Protein AF-A0A2S2NXQ8-F1 (afdb_monomer_lite)

pLDDT: mean 86.63, std 14.98, range [41.12, 97.69]

Structure (mmCIF, N/CA/C/O backbone):
data_AF-A0A2S2NXQ8-F1
#
_entry.id   AF-A0A2S2NXQ8-F1
#
loop_
_atom_site.group_PDB
_atom_site.id
_atom_site.type_symbol
_atom_site.label_atom_id
_atom_site.label_alt_id
_atom_site.label_comp_id
_atom_site.label_asym_id
_atom_site.label_entity_id
_atom_site.label_seq_id
_atom_site.pdbx_PDB_ins_code
_atom_site.Cartn_x
_atom_site.Cartn_y
_atom_site.Cartn_z
_atom_site.occupancy
_atom_site.B_iso_or_equiv
_atom_site.auth_seq_id
_atom_site.auth_comp_id
_atom_site.auth_asym_id
_atom_site.auth_atom_id
_atom_site.pdbx_PDB_model_num
ATOM 1 N N . MET A 1 1 ? 48.053 1.926 -22.897 1.00 51.94 1 MET A N 1
ATOM 2 C CA . MET A 1 1 ? 47.334 0.966 -23.767 1.00 51.94 1 MET A CA 1
ATOM 3 C C . MET A 1 1 ? 46.423 0.000 -23.000 1.00 51.94 1 MET A C 1
ATOM 5 O O . MET A 1 1 ? 45.319 -0.223 -23.465 1.00 51.94 1 MET A O 1
ATOM 9 N N . LEU A 1 2 ? 46.790 -0.501 -21.806 1.00 49.50 2 LEU A N 1
ATOM 10 C CA . LEU A 1 2 ? 45.908 -1.389 -21.014 1.00 49.50 2 LEU A CA 1
ATOM 11 C C . LEU A 1 2 ? 44.620 -0.734 -20.469 1.00 49.50 2 LEU A C 1
ATOM 13 O O . LEU A 1 2 ? 43.611 -1.413 -20.323 1.00 49.50 2 LEU A O 1
ATOM 17 N N . ARG A 1 3 ? 44.626 0.578 -20.197 1.00 52.25 3 ARG A N 1
ATOM 18 C CA . ARG A 1 3 ? 43.467 1.283 -19.612 1.00 52.25 3 ARG A CA 1
ATOM 19 C C . ARG A 1 3 ? 42.282 1.428 -20.581 1.00 52.25 3 ARG A C 1
ATOM 21 O O . ARG A 1 3 ? 41.142 1.437 -20.147 1.00 52.25 3 ARG A O 1
ATOM 28 N N . VAL A 1 4 ? 42.557 1.489 -21.887 1.00 52.31 4 VAL A N 1
ATOM 29 C CA . VAL A 1 4 ? 41.537 1.627 -22.947 1.00 52.31 4 VAL A CA 1
ATOM 30 C C . VAL A 1 4 ? 40.866 0.282 -23.248 1.00 52.31 4 VAL A C 1
ATOM 32 O O . VAL A 1 4 ? 39.665 0.226 -23.474 1.00 52.31 4 VAL A O 1
ATOM 35 N N . ILE A 1 5 ? 41.615 -0.823 -23.164 1.00 48.91 5 ILE A N 1
ATOM 36 C CA . ILE A 1 5 ? 41.066 -2.177 -23.336 1.00 48.91 5 ILE A CA 1
ATOM 37 C C . ILE A 1 5 ? 40.207 -2.571 -22.123 1.00 48.91 5 ILE A C 1
ATOM 39 O O . ILE A 1 5 ? 39.174 -3.204 -22.301 1.00 48.91 5 ILE A O 1
ATOM 43 N N . GLN A 1 6 ? 40.571 -2.132 -20.909 1.00 48.84 6 GLN A N 1
ATOM 44 C CA . GLN A 1 6 ? 39.758 -2.352 -19.703 1.00 48.84 6 GLN A CA 1
ATOM 45 C C . GLN A 1 6 ? 38.425 -1.587 -19.727 1.00 48.84 6 GLN A C 1
ATOM 47 O O . GLN A 1 6 ? 37.410 -2.138 -19.301 1.00 48.84 6 GLN A O 1
ATOM 52 N N . LEU A 1 7 ? 38.409 -0.362 -20.263 1.00 46.62 7 LEU A N 1
ATOM 53 C CA . LEU A 1 7 ? 37.176 0.414 -20.445 1.00 46.62 7 LEU A CA 1
ATOM 54 C C . LEU A 1 7 ? 36.261 -0.221 -21.507 1.00 46.62 7 LEU A C 1
ATOM 56 O O . LEU A 1 7 ? 35.097 -0.485 -21.215 1.00 46.62 7 LEU A O 1
ATOM 60 N N . ASN A 1 8 ? 36.811 -0.624 -22.658 1.00 47.56 8 ASN A N 1
ATOM 61 C CA . ASN A 1 8 ? 36.045 -1.304 -23.713 1.00 47.56 8 ASN A CA 1
ATOM 62 C C . ASN A 1 8 ? 35.459 -2.659 -23.275 1.00 47.56 8 ASN A C 1
ATOM 64 O O . ASN A 1 8 ? 34.411 -3.072 -23.761 1.00 47.56 8 ASN A O 1
ATOM 68 N N . THR A 1 9 ? 36.094 -3.376 -22.341 1.00 45.88 9 THR A N 1
ATOM 69 C CA . THR A 1 9 ? 35.540 -4.648 -21.841 1.00 45.88 9 THR A CA 1
ATOM 70 C C . THR A 1 9 ? 34.393 -4.491 -20.843 1.00 45.88 9 THR A C 1
ATOM 72 O O . THR A 1 9 ? 33.656 -5.458 -20.640 1.00 45.88 9 THR A O 1
ATOM 75 N N . LEU A 1 10 ? 34.245 -3.311 -20.227 1.00 46.56 10 LEU A N 1
ATOM 76 C CA . LEU A 1 10 ? 33.161 -3.002 -19.289 1.00 46.56 10 LEU A CA 1
ATOM 77 C C . LEU A 1 10 ? 31.962 -2.341 -19.982 1.00 46.56 10 LEU A C 1
ATOM 79 O O . LEU A 1 10 ? 30.830 -2.625 -19.596 1.00 46.56 10 LEU A O 1
ATOM 83 N N . GLU A 1 11 ? 32.187 -1.525 -21.015 1.00 48.72 11 GLU A N 1
ATOM 84 C CA . GLU A 1 11 ? 31.103 -0.850 -21.747 1.00 48.72 11 GLU A CA 1
ATOM 85 C C . GLU A 1 11 ? 30.318 -1.795 -22.676 1.00 48.72 11 GLU A C 1
ATOM 87 O O . GLU A 1 11 ? 29.105 -1.659 -22.802 1.00 48.72 11 GLU A O 1
ATOM 92 N N . ASP A 1 12 ? 30.956 -2.820 -23.250 1.00 46.88 12 ASP A N 1
ATOM 93 C CA . ASP A 1 12 ? 30.384 -3.565 -24.387 1.00 46.88 12 ASP A CA 1
ATOM 94 C C . ASP A 1 12 ? 29.709 -4.912 -24.025 1.00 46.88 12 ASP A C 1
ATOM 96 O O . ASP A 1 12 ? 29.439 -5.759 -24.879 1.00 46.88 12 ASP A O 1
ATOM 100 N N . ARG A 1 13 ? 29.476 -5.204 -22.732 1.00 51.88 13 ARG A N 1
ATOM 101 C CA . ARG A 1 13 ? 28.994 -6.544 -22.308 1.00 51.88 13 ARG A CA 1
ATOM 102 C C . ARG A 1 13 ? 27.700 -6.609 -21.510 1.00 51.88 13 ARG A C 1
ATOM 104 O O . ARG A 1 13 ? 27.170 -7.713 -21.396 1.00 51.88 13 ARG A O 1
ATOM 111 N N . CYS A 1 14 ? 27.161 -5.508 -20.992 1.00 52.19 14 CYS A N 1
ATOM 112 C CA . CYS A 1 14 ? 26.011 -5.608 -20.085 1.00 52.19 14 CYS A CA 1
ATOM 113 C C . CYS A 1 14 ? 24.644 -5.665 -20.780 1.00 52.19 14 CYS A C 1
ATOM 115 O O . CYS A 1 14 ? 23.700 -6.162 -20.173 1.00 52.19 14 CYS A O 1
ATOM 117 N N . ILE A 1 15 ? 24.509 -5.228 -22.037 1.00 54.56 15 ILE A N 1
ATOM 118 C CA . ILE A 1 15 ? 23.239 -5.314 -22.777 1.00 54.56 15 ILE A CA 1
ATOM 119 C C . ILE A 1 15 ? 23.550 -5.647 -24.235 1.00 54.56 15 ILE A C 1
ATOM 121 O O . ILE A 1 15 ? 23.659 -4.771 -25.081 1.00 54.56 15 ILE A O 1
ATOM 125 N N . LYS A 1 16 ? 23.747 -6.935 -24.528 1.00 57.34 16 LYS A N 1
ATOM 126 C CA . LYS A 1 16 ? 24.062 -7.394 -25.893 1.00 57.34 16 LYS A CA 1
ATOM 127 C C . LYS A 1 16 ? 22.854 -7.411 -26.833 1.00 57.34 16 LYS A C 1
ATOM 129 O O . LYS A 1 16 ? 23.029 -7.630 -28.023 1.00 57.34 16 LYS A O 1
ATOM 134 N N . ASP A 1 17 ? 21.649 -7.184 -26.313 1.00 69.25 17 ASP A N 1
ATOM 135 C CA . ASP A 1 17 ? 20.443 -7.081 -27.124 1.00 69.25 17 ASP A CA 1
ATOM 136 C C . ASP A 1 17 ? 19.415 -6.176 -26.431 1.00 69.25 17 ASP A C 1
ATOM 138 O O . ASP A 1 17 ? 18.935 -6.484 -25.334 1.00 69.25 17 ASP A O 1
ATOM 142 N N . LYS A 1 18 ? 19.084 -5.047 -27.069 1.00 75.56 18 LYS A N 1
ATOM 143 C CA . LYS A 1 18 ? 18.035 -4.116 -26.622 1.00 75.56 18 LYS A CA 1
ATOM 144 C C . LYS A 1 18 ? 16.715 -4.854 -26.394 1.00 75.56 18 LYS A C 1
ATOM 146 O O . LYS A 1 18 ? 16.009 -4.561 -25.433 1.00 75.56 18 LYS A O 1
ATOM 151 N N . HIS A 1 19 ? 1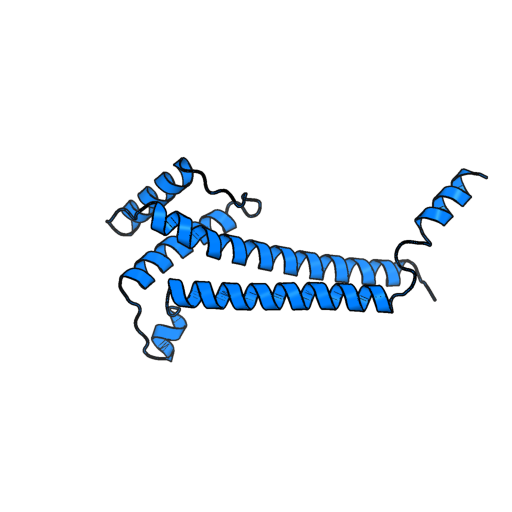6.435 -5.856 -27.228 1.00 81.31 19 HIS A N 1
ATOM 152 C CA . HIS A 1 19 ? 15.239 -6.677 -27.128 1.00 81.31 19 HIS A CA 1
ATOM 153 C C . HIS A 1 19 ? 15.149 -7.415 -25.785 1.00 81.31 19 HIS A C 1
ATOM 155 O O . HIS A 1 19 ? 14.118 -7.357 -25.117 1.00 81.31 19 HIS A O 1
ATOM 161 N N . ASN A 1 20 ? 16.242 -8.047 -25.349 1.00 83.44 20 ASN A N 1
ATOM 162 C CA . ASN A 1 20 ? 16.275 -8.797 -24.090 1.00 83.44 20 ASN A CA 1
ATOM 163 C C . ASN A 1 20 ? 16.110 -7.877 -22.874 1.00 83.44 20 ASN A C 1
ATOM 165 O O . ASN A 1 20 ? 15.441 -8.240 -21.906 1.00 83.44 20 ASN A O 1
ATOM 169 N N . TRP A 1 21 ? 16.696 -6.677 -22.924 1.00 84.38 21 TRP A N 1
ATOM 170 C CA . TRP A 1 21 ? 16.526 -5.686 -21.864 1.00 84.38 21 TRP A CA 1
ATOM 171 C C . TRP A 1 21 ? 15.077 -5.185 -21.794 1.00 84.38 21 TRP A C 1
ATOM 173 O O . TRP A 1 21 ? 14.494 -5.164 -20.709 1.00 84.38 21 TRP A O 1
ATOM 183 N N . ASP A 1 22 ? 14.466 -4.865 -22.940 1.00 86.94 22 ASP A N 1
ATOM 184 C CA . ASP A 1 22 ? 13.072 -4.413 -23.010 1.00 86.94 22 ASP A CA 1
ATOM 185 C C . ASP A 1 22 ? 12.106 -5.487 -22.487 1.00 86.94 22 ASP A C 1
ATOM 187 O O . ASP A 1 22 ? 11.211 -5.182 -21.693 1.00 86.94 22 ASP A O 1
ATOM 191 N N . GLN A 1 23 ? 12.320 -6.752 -22.867 1.00 89.50 23 GLN A N 1
ATOM 192 C CA . GLN A 1 23 ? 11.544 -7.887 -22.364 1.00 89.50 23 GLN A CA 1
ATOM 193 C C . GLN A 1 23 ? 11.681 -8.052 -20.848 1.00 89.50 23 GLN A C 1
ATOM 195 O O . GLN A 1 23 ? 10.675 -8.210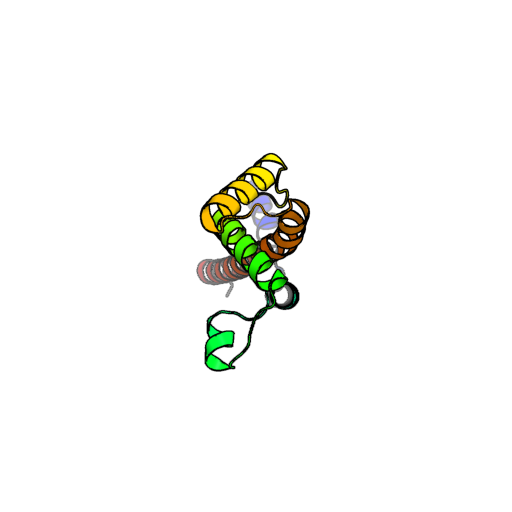 -20.155 1.00 89.50 23 GLN A O 1
ATOM 200 N N . ALA A 1 24 ? 12.902 -7.980 -20.311 1.00 89.62 24 ALA A N 1
ATOM 201 C CA . ALA A 1 24 ? 13.139 -8.089 -18.875 1.00 89.62 24 ALA A CA 1
ATOM 202 C C . ALA A 1 24 ? 12.504 -6.923 -18.096 1.00 89.62 24 ALA A C 1
ATOM 204 O O . ALA A 1 24 ? 11.859 -7.138 -17.068 1.00 89.62 24 ALA A O 1
ATOM 205 N N . ALA A 1 25 ? 12.626 -5.693 -18.603 1.00 90.19 25 ALA A N 1
ATOM 206 C CA . ALA A 1 25 ? 12.029 -4.505 -18.000 1.00 90.19 25 ALA A CA 1
ATOM 207 C C . ALA A 1 25 ? 10.493 -4.564 -18.013 1.00 90.19 25 ALA A C 1
ATOM 209 O O . ALA A 1 25 ? 9.842 -4.212 -17.021 1.00 90.19 25 ALA A O 1
ATOM 210 N N . GLN A 1 26 ? 9.904 -5.034 -19.117 1.00 92.19 26 GLN A N 1
ATOM 211 C CA . GLN A 1 26 ? 8.464 -5.253 -19.223 1.00 92.19 26 GLN A CA 1
ATOM 212 C C . GLN A 1 26 ? 7.998 -6.342 -18.256 1.00 92.19 26 GLN A C 1
ATOM 214 O O . GLN A 1 26 ? 7.052 -6.113 -17.507 1.00 92.19 26 GLN A O 1
ATOM 219 N N . PHE A 1 27 ? 8.687 -7.484 -18.211 1.00 93.69 27 PHE A N 1
ATOM 220 C CA . PHE A 1 27 ? 8.378 -8.567 -17.280 1.00 93.69 27 PHE A CA 1
ATOM 221 C C . PHE A 1 27 ? 8.415 -8.100 -15.819 1.00 93.69 27 PHE A C 1
ATOM 223 O O . PHE A 1 27 ? 7.483 -8.376 -15.060 1.00 93.69 27 PHE A O 1
ATOM 230 N N . LEU A 1 28 ? 9.450 -7.346 -15.431 1.00 93.81 28 LEU A N 1
ATOM 231 C CA . LEU A 1 28 ? 9.564 -6.773 -14.090 1.00 93.81 28 LEU A CA 1
ATOM 232 C C . LEU A 1 28 ? 8.384 -5.846 -13.783 1.00 93.81 28 LEU A C 1
ATOM 234 O O . LEU A 1 28 ? 7.735 -5.999 -12.750 1.00 93.81 28 LEU A O 1
ATOM 238 N N . THR A 1 29 ? 8.079 -4.920 -14.693 1.00 94.88 29 THR A N 1
ATOM 239 C CA . THR A 1 29 ? 7.001 -3.936 -14.520 1.00 94.88 29 THR A CA 1
ATOM 240 C C . THR A 1 29 ? 5.646 -4.635 -14.394 1.00 94.88 29 THR A C 1
ATOM 242 O O . THR A 1 29 ? 4.935 -4.407 -13.421 1.00 94.88 29 THR A O 1
ATOM 245 N N . SER A 1 30 ? 5.324 -5.566 -15.296 1.00 95.88 30 SER A N 1
ATOM 246 C CA . SER A 1 30 ? 4.075 -6.334 -15.244 1.00 95.88 30 SER A CA 1
ATOM 247 C C . SER A 1 30 ? 3.967 -7.196 -13.984 1.00 95.88 30 SER A C 1
ATOM 249 O O . SER A 1 30 ? 2.886 -7.322 -13.409 1.00 95.88 30 SER A O 1
ATOM 251 N N . THR A 1 31 ? 5.081 -7.758 -13.506 1.00 96.88 31 THR A N 1
ATOM 252 C CA . THR A 1 31 ? 5.108 -8.522 -12.250 1.00 96.88 31 THR A CA 1
ATOM 253 C C . THR A 1 31 ? 4.841 -7.622 -11.045 1.00 96.88 31 THR A C 1
ATOM 255 O O . THR A 1 31 ? 4.063 -7.990 -10.161 1.00 96.88 31 THR A O 1
ATOM 258 N N . LEU A 1 32 ? 5.448 -6.434 -10.997 1.00 97.00 32 LEU A N 1
ATOM 259 C CA . LEU A 1 32 ? 5.215 -5.453 -9.934 1.00 97.00 32 LEU A CA 1
ATOM 260 C C . LEU A 1 32 ? 3.770 -4.942 -9.949 1.00 97.00 32 LEU A C 1
ATOM 262 O O . LEU A 1 32 ? 3.132 -4.914 -8.900 1.00 97.00 32 LEU A O 1
ATOM 266 N N . GLU A 1 33 ? 3.224 -4.617 -11.122 1.00 97.06 33 GLU A N 1
ATOM 267 C CA . GLU A 1 33 ? 1.826 -4.197 -11.296 1.00 97.06 33 GLU A CA 1
ATOM 268 C C . GLU A 1 33 ? 0.841 -5.281 -10.852 1.00 97.06 33 GLU A C 1
ATOM 270 O O . GLU A 1 33 ? -0.123 -4.996 -10.138 1.00 97.06 33 GLU A O 1
ATOM 275 N N . HIS A 1 34 ? 1.095 -6.538 -11.225 1.00 97.69 34 HIS A N 1
ATOM 276 C CA . HIS A 1 34 ? 0.275 -7.664 -10.794 1.00 97.69 34 HIS A CA 1
ATOM 277 C C . HIS A 1 34 ? 0.284 -7.809 -9.267 1.00 97.69 34 HIS A C 1
ATOM 279 O O . HIS A 1 34 ? -0.775 -7.872 -8.640 1.00 97.69 34 HIS A O 1
ATOM 285 N N . ASN A 1 35 ? 1.469 -7.808 -8.653 1.00 97.25 35 ASN A N 1
ATOM 286 C CA . ASN A 1 35 ? 1.606 -7.919 -7.202 1.00 97.25 35 ASN A CA 1
ATOM 287 C C . ASN A 1 35 ? 0.992 -6.727 -6.454 1.00 97.25 35 ASN A C 1
ATOM 289 O O . ASN A 1 35 ? 0.380 -6.912 -5.396 1.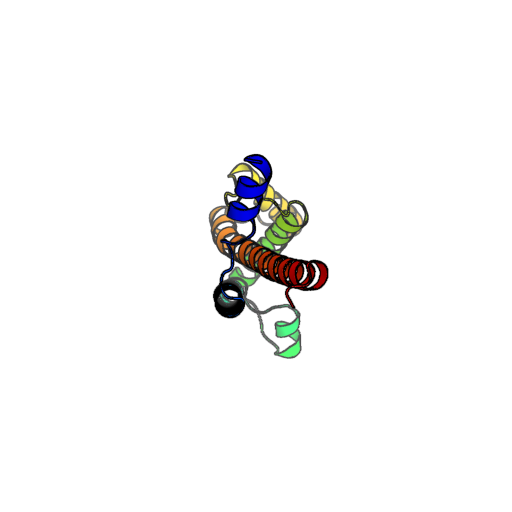00 97.25 35 ASN A O 1
ATOM 293 N N . LEU A 1 36 ? 1.113 -5.517 -7.007 1.00 97.50 36 LEU A N 1
ATOM 294 C CA . LEU A 1 36 ? 0.458 -4.325 -6.482 1.00 97.50 36 LEU A CA 1
ATOM 295 C C . LEU A 1 36 ? -1.062 -4.488 -6.522 1.00 97.50 36 LEU A C 1
ATOM 297 O O . LEU A 1 36 ? -1.709 -4.287 -5.502 1.00 97.50 36 LEU A O 1
ATOM 301 N N . LYS A 1 37 ? -1.625 -4.940 -7.649 1.00 97.44 37 LYS A N 1
ATOM 302 C CA . LYS A 1 37 ? -3.069 -5.170 -7.800 1.00 97.44 37 LYS A CA 1
ATOM 303 C C . LYS A 1 37 ? -3.603 -6.219 -6.823 1.00 97.44 37 LYS A C 1
ATOM 305 O O . LYS A 1 37 ? -4.674 -6.028 -6.245 1.00 97.44 37 LYS A O 1
ATOM 310 N N . VAL A 1 38 ? -2.868 -7.314 -6.625 1.00 97.44 38 VAL A N 1
ATOM 311 C CA . VAL A 1 38 ? -3.212 -8.340 -5.625 1.00 97.44 38 VAL A CA 1
ATOM 312 C C . VAL A 1 38 ? -3.208 -7.728 -4.225 1.00 97.44 38 VAL A C 1
ATOM 314 O O . VAL A 1 38 ? -4.177 -7.882 -3.487 1.00 97.44 38 VAL A O 1
ATOM 317 N N . THR A 1 39 ? -2.167 -6.965 -3.887 1.00 96.81 39 THR A N 1
ATOM 318 C CA . THR A 1 39 ? -2.048 -6.307 -2.578 1.00 96.81 39 THR A CA 1
ATOM 319 C C . THR A 1 39 ? -3.153 -5.272 -2.355 1.00 96.81 39 THR A C 1
ATOM 321 O O . THR A 1 39 ? -3.752 -5.253 -1.284 1.00 96.81 39 THR A O 1
ATOM 324 N N . ASP A 1 40 ? -3.469 -4.449 -3.358 1.00 95.81 40 ASP A N 1
ATOM 325 C CA . ASP A 1 40 ? -4.565 -3.475 -3.310 1.00 95.81 40 ASP A CA 1
ATOM 326 C C . ASP A 1 40 ? -5.919 -4.167 -3.111 1.00 95.81 40 ASP A C 1
ATOM 328 O O . ASP A 1 40 ? -6.760 -3.665 -2.368 1.00 95.81 40 ASP A O 1
ATOM 332 N N . SER A 1 41 ? -6.122 -5.337 -3.723 1.00 96.06 41 SER A N 1
ATOM 333 C CA . SER A 1 41 ? -7.350 -6.123 -3.557 1.00 96.06 41 SER A CA 1
ATOM 334 C C . SER A 1 41 ? -7.473 -6.674 -2.134 1.00 96.06 41 SER A C 1
ATOM 336 O O . SER A 1 41 ? -8.507 -6.479 -1.500 1.00 96.06 41 SER A O 1
ATOM 338 N N . SER A 1 42 ? -6.406 -7.276 -1.596 1.00 96.38 42 SER A N 1
ATOM 339 C CA . SER A 1 42 ? -6.376 -7.752 -0.204 1.00 96.38 42 SER A CA 1
ATOM 340 C C . SER A 1 42 ? -6.540 -6.610 0.801 1.00 96.38 42 SER A C 1
ATOM 342 O O . SER A 1 42 ? -7.253 -6.746 1.794 1.00 96.38 42 SER A O 1
ATOM 344 N N . LEU A 1 43 ? -5.916 -5.457 0.542 1.00 95.75 43 LEU A N 1
ATOM 345 C CA . LEU A 1 43 ? -6.066 -4.282 1.393 1.00 95.75 43 LEU A CA 1
ATOM 346 C C . LEU A 1 43 ? -7.505 -3.753 1.344 1.00 95.75 43 LEU A C 1
ATOM 348 O O . LEU A 1 43 ? -8.054 -3.419 2.389 1.00 95.75 43 LEU A O 1
ATOM 352 N N . LYS A 1 44 ? -8.133 -3.719 0.161 1.00 94.44 44 LYS A N 1
ATOM 353 C CA . LYS A 1 44 ? -9.534 -3.311 -0.014 1.00 94.44 44 LYS A CA 1
ATOM 354 C C . LYS A 1 44 ? -10.503 -4.233 0.724 1.00 94.44 44 LYS A C 1
ATOM 356 O O . LYS A 1 44 ? -11.449 -3.744 1.331 1.00 94.44 44 LYS A O 1
ATOM 361 N N . GLU A 1 45 ? -10.270 -5.541 0.707 1.00 95.06 45 GLU A N 1
ATOM 362 C CA . GLU A 1 45 ? -11.069 -6.500 1.475 1.00 95.06 45 GLU A CA 1
ATOM 363 C C . GLU A 1 45 ? -10.984 -6.221 2.987 1.00 95.06 45 GLU A C 1
ATOM 365 O O . GLU A 1 45 ? -12.011 -6.157 3.667 1.00 95.06 45 GLU A O 1
ATOM 370 N N . MET A 1 46 ? -9.773 -5.945 3.489 1.00 94.75 46 MET A N 1
ATOM 371 C CA . MET A 1 46 ? -9.517 -5.641 4.902 1.00 94.75 46 MET A CA 1
ATOM 372 C C . MET A 1 46 ? -10.138 -4.312 5.364 1.00 94.75 46 MET A C 1
ATOM 374 O O . MET A 1 46 ? -10.732 -4.251 6.439 1.00 94.75 46 MET A O 1
ATOM 378 N N . VAL A 1 47 ? -9.991 -3.232 4.589 1.00 94.44 47 VAL A N 1
ATOM 379 C CA . VAL A 1 47 ? -10.427 -1.876 4.997 1.00 94.44 47 VAL A CA 1
ATOM 380 C C . VAL A 1 47 ? -11.835 -1.520 4.519 1.00 94.44 47 VAL A C 1
ATOM 382 O O . VAL A 1 47 ? -12.413 -0.523 4.953 1.00 94.44 47 VAL A O 1
ATOM 385 N N . GLY A 1 48 ? -12.405 -2.341 3.639 1.00 93.00 48 GLY A N 1
ATOM 386 C CA . GLY A 1 48 ? -13.711 -2.117 3.042 1.00 93.00 48 GLY A CA 1
ATOM 387 C C . GLY A 1 48 ? -13.720 -1.024 1.965 1.00 93.00 48 GLY A C 1
ATOM 388 O O . GLY A 1 48 ? -12.672 -0.599 1.470 1.00 93.00 48 GLY A O 1
ATOM 389 N N . PRO A 1 49 ? -14.920 -0.572 1.561 1.00 91.44 49 PRO A N 1
ATOM 390 C CA . PRO A 1 49 ? -15.078 0.392 0.477 1.00 91.44 49 PRO A CA 1
ATOM 391 C C . PRO A 1 49 ? -14.491 1.763 0.827 1.00 91.44 49 PRO A C 1
ATOM 393 O O . PRO A 1 49 ? -14.553 2.226 1.969 1.00 91.44 49 PRO A O 1
ATOM 396 N N . SER A 1 50 ? -13.959 2.448 -0.182 1.00 88.12 50 SER A N 1
ATOM 397 C CA . SER A 1 50 ? -13.491 3.833 -0.057 1.00 88.12 50 SER A CA 1
ATOM 398 C C . SER A 1 50 ? -14.652 4.821 0.126 1.00 88.12 50 SER A C 1
ATOM 400 O O . SER A 1 50 ? -15.792 4.530 -0.227 1.00 88.12 50 SER A O 1
ATOM 402 N N . ASN A 1 51 ? -14.383 6.028 0.641 1.00 84.12 51 ASN A N 1
ATOM 403 C CA . ASN A 1 51 ? -15.425 7.048 0.856 1.00 84.12 51 ASN A CA 1
ATOM 404 C C . ASN A 1 51 ? -16.170 7.426 -0.436 1.00 84.12 51 ASN A C 1
ATOM 406 O O . ASN A 1 51 ? -17.375 7.657 -0.402 1.00 84.12 51 ASN A O 1
ATOM 410 N N . TYR A 1 52 ? -15.461 7.443 -1.567 1.00 87.25 52 TYR A N 1
ATOM 411 C CA . TYR A 1 52 ? -16.058 7.618 -2.889 1.00 87.25 52 TYR A CA 1
ATOM 412 C C . TYR A 1 52 ? -17.016 6.462 -3.210 1.00 87.25 52 TYR A C 1
ATOM 414 O O . TYR A 1 52 ? -18.165 6.702 -3.561 1.00 87.25 52 TYR A O 1
ATOM 422 N N . GLU A 1 53 ? -16.588 5.209 -3.034 1.00 88.69 53 GLU A N 1
ATOM 423 C CA . GLU A 1 53 ? -17.421 4.041 -3.348 1.00 88.69 53 GLU A CA 1
ATOM 424 C C . GLU A 1 53 ? -18.662 3.960 -2.460 1.00 88.69 53 GLU A C 1
ATOM 426 O O . GLU A 1 53 ? -19.744 3.641 -2.945 1.00 88.69 53 GLU A O 1
ATOM 431 N N . LYS A 1 54 ? -18.529 4.316 -1.178 1.00 90.69 54 LYS A N 1
ATOM 432 C CA . LYS A 1 54 ? -19.666 4.426 -0.258 1.00 90.69 54 LYS A CA 1
ATOM 433 C C . LYS A 1 54 ? -20.724 5.392 -0.778 1.00 90.69 54 LYS A C 1
ATOM 435 O O . LYS A 1 54 ? -21.906 5.087 -0.699 1.00 90.69 54 LYS A O 1
ATOM 440 N N . TRP A 1 55 ? -20.303 6.537 -1.314 1.00 90.94 55 TRP A N 1
ATOM 441 C CA . TRP A 1 55 ? -21.221 7.558 -1.811 1.00 90.94 55 TRP A CA 1
ATOM 442 C C . TRP A 1 55 ? -21.801 7.211 -3.189 1.00 90.94 55 TRP A C 1
ATOM 444 O O . TRP A 1 55 ? -23.011 7.274 -3.371 1.00 90.94 55 TRP A O 1
ATOM 454 N N . PHE A 1 56 ? -20.969 6.785 -4.143 1.00 93.50 56 PHE A N 1
ATOM 455 C CA . PHE A 1 56 ? -21.411 6.479 -5.510 1.00 93.50 56 PHE A CA 1
ATOM 456 C C . PHE A 1 56 ? -22.215 5.180 -5.615 1.00 93.50 56 PHE A C 1
ATOM 458 O O . PHE A 1 56 ? -23.171 5.111 -6.384 1.00 93.50 56 PHE A O 1
ATOM 465 N N . TYR A 1 57 ? -21.837 4.152 -4.852 1.00 92.81 57 TYR A N 1
ATOM 466 C CA . TYR A 1 57 ? -22.462 2.827 -4.903 1.00 92.81 57 TYR A CA 1
ATOM 467 C C . TYR A 1 57 ? -23.325 2.522 -3.675 1.00 92.81 57 TYR A C 1
ATOM 469 O O . TYR A 1 57 ? -23.761 1.383 -3.519 1.00 92.81 57 TYR A O 1
ATOM 477 N N . TRP A 1 58 ? -23.563 3.509 -2.802 1.00 92.50 58 TRP A N 1
ATOM 478 C CA . TRP A 1 58 ? -24.364 3.365 -1.577 1.00 92.50 58 TRP A CA 1
ATOM 479 C C . TRP A 1 58 ? -23.908 2.202 -0.681 1.00 92.50 58 TRP A C 1
ATOM 481 O O . TRP A 1 58 ? -24.715 1.494 -0.080 1.00 92.50 58 TRP A O 1
ATOM 491 N N . GLN A 1 59 ? -22.594 1.983 -0.607 1.00 91.00 59 GLN A N 1
ATOM 492 C CA . GLN A 1 59 ? -21.998 0.919 0.198 1.00 91.00 59 GLN A CA 1
ATOM 493 C C . GLN A 1 59 ? -21.729 1.383 1.634 1.00 91.00 59 GLN A C 1
ATOM 495 O O . GLN A 1 59 ? -21.396 2.540 1.886 1.00 91.00 59 GLN A O 1
ATOM 500 N N . SER A 1 60 ? -21.799 0.456 2.588 1.00 88.31 60 SER A N 1
ATOM 501 C CA . SER A 1 60 ? -21.421 0.679 3.989 1.00 88.31 60 SER A CA 1
ATOM 502 C C . SER A 1 60 ? -20.179 -0.130 4.361 1.00 88.31 60 SER A C 1
ATOM 504 O O . SER A 1 60 ? -19.971 -1.220 3.833 1.00 88.31 60 SER A O 1
ATOM 506 N N . SER A 1 61 ? -19.378 0.368 5.306 1.00 91.00 61 SER A N 1
ATOM 507 C CA . SER A 1 61 ? -18.307 -0.420 5.937 1.00 91.00 61 SER A CA 1
ATOM 508 C C . SER A 1 61 ? -18.792 -1.052 7.232 1.00 91.00 61 SER A C 1
ATOM 510 O O . SER A 1 61 ? -19.587 -0.454 7.956 1.00 91.00 61 SER A O 1
ATOM 512 N N . THR A 1 62 ? -18.243 -2.215 7.571 1.00 93.12 62 THR A N 1
ATOM 513 C CA . THR A 1 62 ? -18.387 -2.782 8.916 1.00 93.12 62 THR A CA 1
ATOM 514 C C . THR A 1 62 ? -17.584 -1.974 9.949 1.00 93.12 62 THR A C 1
ATOM 516 O O . THR A 1 62 ? -16.724 -1.154 9.599 1.00 93.12 62 THR A O 1
ATOM 519 N N . ALA A 1 63 ? -17.848 -2.200 11.241 1.00 90.88 63 ALA A N 1
ATOM 520 C CA . ALA A 1 63 ? -17.083 -1.576 12.324 1.00 90.88 63 ALA A CA 1
ATOM 521 C C . ALA A 1 63 ? -15.588 -1.940 12.244 1.00 90.88 63 ALA A C 1
ATOM 523 O O . ALA A 1 63 ? -14.735 -1.059 12.341 1.00 90.88 63 ALA A O 1
ATOM 524 N N . GLU A 1 64 ? -15.283 -3.211 11.962 1.00 91.44 64 GLU A N 1
ATOM 525 C CA . GLU A 1 64 ? -13.907 -3.690 11.796 1.00 91.44 64 GLU A CA 1
ATOM 526 C C . GLU A 1 64 ? -13.229 -3.049 10.578 1.00 91.44 64 GLU A C 1
ATOM 528 O O . GLU A 1 64 ? -12.131 -2.516 10.692 1.00 91.44 64 GLU A O 1
ATOM 533 N N . GLN A 1 65 ? -13.910 -2.973 9.431 1.00 94.19 65 GLN A N 1
ATOM 534 C CA . GLN A 1 65 ? -13.385 -2.280 8.247 1.00 94.19 65 GLN A CA 1
ATOM 535 C C . GLN A 1 65 ? -13.107 -0.797 8.520 1.00 94.19 65 GLN A C 1
ATOM 537 O O . GLN A 1 65 ? -12.091 -0.258 8.087 1.00 94.19 65 GLN A O 1
ATOM 542 N N . THR A 1 66 ? -13.976 -0.132 9.284 1.00 92.44 66 THR A N 1
ATOM 543 C CA . THR A 1 66 ? -13.786 1.274 9.669 1.00 92.44 66 THR A CA 1
ATOM 544 C C . THR A 1 66 ? -12.551 1.443 10.555 1.00 92.44 66 THR A C 1
ATOM 546 O O . THR A 1 66 ? -11.726 2.321 10.298 1.00 92.44 66 THR A O 1
ATOM 549 N N . LYS A 1 67 ? -12.371 0.559 11.542 1.00 93.25 67 LYS A N 1
ATOM 550 C CA . LYS A 1 67 ? -11.174 0.495 12.390 1.00 93.25 67 LYS A CA 1
ATOM 551 C C . LYS A 1 67 ? -9.907 0.268 11.560 1.00 93.25 67 LYS A C 1
ATOM 553 O O . LYS A 1 67 ? -8.962 1.050 11.668 1.00 93.25 67 LYS A O 1
ATOM 558 N N . ARG A 1 68 ? -9.906 -0.726 10.666 1.00 94.88 68 ARG A N 1
ATOM 559 C CA . ARG A 1 68 ? -8.784 -1.023 9.756 1.00 94.88 68 ARG A CA 1
ATOM 560 C C . ARG A 1 68 ? -8.470 0.141 8.822 1.00 94.88 68 ARG A C 1
ATOM 562 O O . ARG A 1 68 ? -7.302 0.449 8.603 1.00 94.88 68 ARG A O 1
ATOM 569 N N . ASN A 1 69 ? -9.483 0.842 8.321 1.00 94.44 69 ASN A N 1
ATOM 570 C CA . ASN A 1 69 ? -9.290 2.022 7.485 1.00 94.44 69 ASN A CA 1
ATOM 571 C C . ASN A 1 69 ? -8.659 3.189 8.266 1.00 94.44 69 ASN A C 1
ATOM 573 O O . ASN A 1 69 ? -7.769 3.853 7.741 1.00 94.44 69 ASN A O 1
ATOM 577 N N . ASN A 1 70 ? -9.051 3.407 9.526 1.00 94.12 70 ASN A N 1
ATOM 578 C CA . ASN A 1 70 ? -8.427 4.413 10.394 1.00 94.12 70 ASN A CA 1
ATOM 579 C C . ASN A 1 70 ? -6.948 4.096 10.660 1.00 94.12 70 ASN A C 1
ATOM 581 O O . ASN A 1 70 ? -6.102 4.982 10.553 1.00 94.12 70 ASN A O 1
ATOM 585 N N . ILE A 1 71 ? -6.633 2.828 10.949 1.00 95.69 71 ILE A N 1
ATOM 586 C CA . ILE A 1 71 ? -5.252 2.349 11.095 1.00 95.69 71 ILE A CA 1
ATOM 587 C C . ILE A 1 71 ? -4.473 2.582 9.794 1.00 95.69 71 ILE A C 1
ATOM 589 O O . ILE A 1 71 ? -3.395 3.172 9.824 1.00 95.69 71 ILE A O 1
ATOM 593 N N . LYS A 1 72 ? -5.036 2.183 8.644 1.00 96.06 72 LYS A N 1
ATOM 594 C CA . LYS A 1 72 ? -4.431 2.374 7.318 1.00 96.06 72 LYS A CA 1
ATOM 595 C C . LYS A 1 72 ? -4.041 3.831 7.081 1.00 96.06 72 LYS A C 1
ATOM 597 O O . LYS A 1 72 ? -2.921 4.077 6.652 1.00 96.06 72 LYS A O 1
ATOM 602 N N . TYR A 1 73 ? -4.930 4.781 7.378 1.00 94.88 73 TYR A N 1
ATOM 603 C CA . TYR A 1 73 ? -4.642 6.205 7.188 1.00 94.88 73 TYR A CA 1
ATOM 604 C C . TYR A 1 73 ? -3.445 6.683 8.011 1.00 94.88 73 TYR A C 1
ATOM 606 O O . TYR A 1 73 ? -2.600 7.395 7.478 1.00 94.88 73 TYR A O 1
ATOM 614 N N . GLU A 1 74 ? -3.324 6.275 9.276 1.00 95.38 74 GLU A N 1
ATOM 615 C CA . GLU A 1 74 ? -2.156 6.669 10.077 1.00 95.38 74 GLU A CA 1
ATOM 616 C C . GLU A 1 74 ? -0.858 6.021 9.618 1.00 95.38 74 GLU A C 1
ATOM 618 O O . GLU A 1 74 ? 0.186 6.670 9.629 1.00 95.38 74 GLU A O 1
ATOM 623 N N . LEU A 1 75 ? -0.914 4.771 9.167 1.00 96.56 75 LEU A N 1
ATOM 624 C CA . LEU A 1 75 ? 0.250 4.089 8.610 1.00 96.56 75 LEU A CA 1
ATOM 625 C C . LEU A 1 75 ? 0.684 4.701 7.269 1.00 96.56 75 LEU A C 1
ATOM 627 O O . LEU A 1 75 ? 1.878 4.852 7.018 1.00 96.56 75 LEU A O 1
ATOM 631 N N . GLU A 1 76 ? -0.269 5.099 6.423 1.00 95.94 76 GLU A N 1
ATOM 632 C CA . GLU A 1 76 ? 0.011 5.838 5.187 1.00 95.94 76 GLU A CA 1
ATOM 633 C C . GLU A 1 76 ? 0.618 7.219 5.492 1.00 95.94 76 GLU A C 1
ATOM 635 O O . GLU A 1 76 ? 1.574 7.613 4.827 1.00 95.94 76 GLU A O 1
ATOM 640 N N . ASN A 1 77 ? 0.146 7.920 6.530 1.00 95.62 77 ASN A N 1
ATOM 641 C CA . ASN A 1 77 ? 0.739 9.186 6.984 1.00 95.62 77 ASN A CA 1
ATOM 642 C C . ASN A 1 77 ? 2.178 9.007 7.497 1.00 95.62 77 ASN A C 1
ATOM 644 O O . ASN A 1 77 ? 3.044 9.844 7.219 1.00 95.62 77 ASN A O 1
ATOM 648 N N . LEU A 1 78 ? 2.450 7.912 8.217 1.00 95.31 78 LEU A N 1
ATOM 649 C CA . LEU A 1 78 ? 3.796 7.550 8.666 1.00 95.31 78 LEU A CA 1
ATOM 650 C C . LEU A 1 78 ? 4.728 7.336 7.470 1.00 95.31 78 LEU A C 1
ATOM 652 O O . LEU A 1 78 ? 5.810 7.917 7.435 1.00 95.31 78 LEU A O 1
ATOM 656 N N . LEU A 1 79 ? 4.295 6.575 6.462 1.00 95.69 79 LEU A N 1
ATOM 657 C CA . LEU A 1 79 ? 5.073 6.338 5.240 1.00 95.69 79 LEU A CA 1
ATOM 658 C C . LEU A 1 79 ? 5.238 7.595 4.384 1.00 95.69 79 LEU A C 1
ATOM 660 O O . LEU A 1 79 ? 6.267 7.767 3.739 1.00 95.69 79 LEU A O 1
ATOM 664 N N . HIS A 1 80 ? 4.256 8.495 4.388 1.00 94.38 80 HIS A N 1
ATOM 665 C CA . HIS A 1 80 ? 4.384 9.780 3.709 1.00 94.38 80 HIS A CA 1
ATOM 666 C C . HIS A 1 80 ? 5.443 10.668 4.378 1.00 94.38 80 HIS A C 1
ATOM 668 O O . HIS A 1 80 ? 6.215 11.335 3.694 1.00 94.38 80 HIS A O 1
ATOM 674 N N . SER A 1 81 ? 5.509 10.636 5.712 1.00 94.56 81 SER A N 1
ATOM 675 C CA . SER A 1 81 ? 6.497 11.387 6.498 1.00 94.56 81 SER A CA 1
ATOM 676 C C . SER A 1 81 ? 7.889 10.745 6.458 1.00 94.56 81 SER A C 1
ATOM 678 O O . SER A 1 81 ? 8.896 11.446 6.501 1.00 94.56 81 SER A O 1
ATOM 680 N N . ASN A 1 82 ? 7.955 9.415 6.356 1.00 94.06 82 ASN A N 1
ATOM 681 C CA . ASN A 1 82 ? 9.188 8.646 6.228 1.00 94.06 82 ASN A CA 1
ATOM 682 C C . ASN A 1 82 ? 9.098 7.643 5.059 1.00 94.06 82 ASN A C 1
ATOM 684 O O . ASN A 1 82 ? 8.835 6.457 5.275 1.00 94.06 82 ASN A O 1
ATOM 688 N N . PRO A 1 83 ? 9.357 8.083 3.812 1.00 92.12 83 PRO A N 1
ATOM 689 C CA . PRO A 1 83 ? 9.249 7.217 2.633 1.00 92.12 83 PRO A CA 1
ATOM 690 C C . PRO A 1 83 ? 10.217 6.027 2.630 1.00 92.12 83 PRO A C 1
ATOM 692 O O . PRO A 1 83 ? 9.924 5.002 2.015 1.00 92.12 83 PRO A O 1
ATOM 695 N N . ASN A 1 84 ? 11.349 6.153 3.333 1.00 91.88 84 ASN A N 1
ATOM 696 C CA . ASN A 1 84 ? 12.408 5.142 3.425 1.00 91.88 84 ASN A CA 1
ATOM 697 C C . ASN A 1 84 ? 12.266 4.244 4.664 1.00 91.88 84 ASN A C 1
ATOM 699 O O . ASN A 1 84 ? 13.234 3.609 5.088 1.00 91.88 84 ASN A O 1
ATOM 703 N N . HIS A 1 85 ? 11.082 4.213 5.276 1.00 94.12 85 HIS A N 1
ATOM 704 C CA . HIS A 1 85 ? 10.827 3.395 6.451 1.00 94.12 85 HIS A CA 1
ATOM 705 C C . HIS A 1 85 ? 11.101 1.905 6.178 1.00 94.12 85 HIS A C 1
ATOM 707 O O . HIS A 1 85 ? 10.840 1.379 5.091 1.00 94.12 85 HIS A O 1
ATOM 713 N N . SER A 1 86 ? 11.609 1.205 7.192 1.00 92.94 86 SER A N 1
ATOM 714 C CA . SER A 1 86 ? 11.827 -0.243 7.135 1.00 92.94 86 SER A CA 1
ATOM 715 C C . SER A 1 86 ? 10.500 -1.007 7.075 1.00 92.94 86 SER A C 1
ATOM 717 O O . SER A 1 86 ? 9.458 -0.504 7.478 1.00 92.94 86 SER A O 1
ATOM 719 N N . ASN A 1 87 ? 10.505 -2.257 6.624 1.00 91.81 87 ASN A N 1
ATOM 720 C CA . ASN A 1 87 ? 9.316 -3.110 6.711 1.00 91.81 87 ASN A CA 1
ATOM 721 C C . ASN A 1 87 ? 8.970 -3.505 8.159 1.00 91.81 87 ASN A C 1
ATOM 723 O O . ASN A 1 87 ? 7.859 -3.961 8.426 1.00 91.81 87 ASN A O 1
ATOM 727 N N . LEU A 1 88 ? 9.912 -3.354 9.089 1.00 92.38 88 LEU A N 1
ATOM 728 C CA . LEU A 1 88 ? 9.720 -3.653 10.501 1.00 92.38 88 LEU A CA 1
ATOM 729 C C . LEU A 1 88 ? 9.105 -2.447 11.209 1.00 92.38 88 LEU A C 1
ATOM 731 O O . LEU A 1 88 ? 9.763 -1.424 11.371 1.00 92.38 88 LEU A O 1
ATOM 735 N N . LEU A 1 89 ? 7.859 -2.598 11.656 1.00 93.06 89 LEU A N 1
ATOM 736 C CA . LEU A 1 89 ? 7.207 -1.662 12.569 1.00 93.06 89 LEU A CA 1
ATOM 737 C C . LEU A 1 89 ? 7.521 -2.068 14.011 1.00 93.06 89 LEU A C 1
ATOM 739 O O . LEU A 1 89 ? 7.048 -3.107 14.489 1.00 93.06 89 LEU A O 1
ATOM 743 N N . SER A 1 90 ? 8.338 -1.273 14.695 1.00 93.69 90 SER A N 1
ATOM 744 C CA . SER A 1 90 ? 8.748 -1.543 16.073 1.00 93.69 90 SER A CA 1
ATOM 745 C C . SER A 1 90 ? 7.558 -1.504 17.040 1.00 93.69 90 SER A C 1
ATOM 747 O O . SER A 1 90 ? 6.524 -0.891 16.770 1.00 93.69 90 SER A O 1
ATOM 749 N N . LYS A 1 91 ? 7.687 -2.158 18.201 1.00 93.38 91 LYS A N 1
ATOM 750 C CA . LYS A 1 91 ? 6.620 -2.152 19.218 1.00 93.38 91 LYS A CA 1
ATOM 751 C C . LYS A 1 91 ? 6.317 -0.742 19.733 1.00 93.38 91 LYS A C 1
ATOM 753 O O . LYS A 1 91 ? 5.152 -0.425 19.950 1.00 93.38 91 LYS A O 1
ATOM 758 N N . ASP A 1 92 ? 7.335 0.101 19.883 1.00 94.06 92 ASP A N 1
ATOM 759 C CA . ASP A 1 92 ? 7.161 1.485 20.335 1.00 94.06 92 ASP A CA 1
ATOM 760 C C . ASP A 1 92 ? 6.387 2.321 19.307 1.00 94.06 92 ASP A C 1
ATOM 762 O O . ASP A 1 92 ? 5.499 3.095 19.672 1.00 94.06 92 ASP A O 1
ATOM 766 N N . GLU A 1 93 ? 6.637 2.109 18.012 1.00 94.12 93 GLU A N 1
ATOM 767 C CA . GLU A 1 93 ? 5.848 2.724 16.939 1.00 94.12 93 GLU A CA 1
ATOM 768 C C . GLU A 1 93 ? 4.403 2.229 16.957 1.00 94.12 93 GLU A C 1
ATOM 770 O O . GLU A 1 93 ? 3.486 3.042 16.868 1.00 94.12 93 GLU A O 1
ATOM 775 N N . GLN A 1 94 ? 4.171 0.925 17.151 1.00 95.06 94 GLN A N 1
ATOM 776 C CA . GLN A 1 94 ? 2.814 0.375 17.272 1.00 95.06 94 GLN A CA 1
ATOM 777 C C . GLN A 1 94 ? 2.048 1.007 18.445 1.00 95.06 94 GLN A C 1
ATOM 779 O O . GLN A 1 94 ? 0.891 1.398 18.287 1.00 95.06 94 GLN A O 1
ATOM 784 N N . ILE A 1 95 ? 2.692 1.159 19.608 1.00 94.75 95 ILE A N 1
ATOM 785 C CA . ILE A 1 95 ? 2.105 1.822 20.782 1.00 94.75 95 ILE A CA 1
ATOM 786 C C . ILE A 1 95 ? 1.818 3.296 20.477 1.00 94.75 95 ILE A C 1
ATOM 788 O O . ILE A 1 95 ? 0.744 3.801 20.806 1.00 94.75 95 ILE A O 1
ATOM 792 N N . THR A 1 96 ? 2.747 3.980 19.811 1.00 94.81 96 THR A N 1
ATOM 793 C CA . THR A 1 96 ? 2.587 5.384 19.414 1.00 94.81 96 THR A CA 1
ATOM 794 C C . THR A 1 96 ? 1.399 5.559 18.468 1.00 94.81 96 THR A C 1
ATOM 796 O O . THR A 1 96 ? 0.547 6.415 18.697 1.00 94.81 96 THR A O 1
ATOM 799 N N . ILE A 1 97 ? 1.280 4.701 17.453 1.00 95.12 97 ILE A N 1
ATOM 800 C CA . ILE A 1 97 ? 0.154 4.694 16.514 1.00 95.12 97 ILE A CA 1
ATOM 801 C C . ILE A 1 97 ? -1.161 4.411 17.247 1.00 95.12 97 ILE A C 1
ATOM 803 O O . ILE A 1 97 ? -2.141 5.123 17.030 1.00 95.12 97 ILE A O 1
ATOM 807 N N . SER A 1 98 ? -1.192 3.426 18.151 1.00 95.19 98 SER A N 1
ATOM 808 C CA . SER A 1 98 ? -2.383 3.125 18.959 1.00 95.19 98 SER A CA 1
ATOM 809 C C . SER A 1 98 ? -2.818 4.329 19.804 1.00 95.19 98 SER A C 1
ATOM 811 O O . SER A 1 98 ? -3.999 4.682 19.822 1.00 95.19 98 SER A O 1
ATOM 813 N N . ASN A 1 99 ? -1.870 5.025 20.439 1.00 94.44 99 ASN A N 1
ATOM 814 C CA . ASN A 1 99 ? -2.145 6.228 21.228 1.00 94.44 99 ASN A CA 1
ATOM 815 C C . ASN A 1 99 ? -2.661 7.390 20.367 1.00 94.44 99 ASN A C 1
ATOM 817 O O . ASN A 1 99 ? -3.635 8.043 20.749 1.00 94.44 99 ASN A O 1
ATOM 821 N N . ASN A 1 100 ? -2.073 7.616 19.191 1.00 93.62 100 ASN A N 1
ATOM 822 C CA . ASN A 1 100 ? -2.543 8.635 18.248 1.00 93.62 100 ASN A CA 1
ATOM 823 C C . ASN A 1 100 ? -3.978 8.340 17.789 1.00 93.62 100 ASN A C 1
ATOM 825 O O . ASN A 1 100 ? -4.838 9.222 17.765 1.00 93.62 100 ASN A O 1
ATOM 829 N N . LEU A 1 101 ? -4.269 7.074 17.490 1.00 93.44 101 LEU A N 1
ATOM 830 C CA . LEU A 1 101 ? -5.600 6.637 17.086 1.00 93.44 101 LEU A CA 1
ATOM 831 C C . LEU A 1 101 ? -6.618 6.731 18.226 1.00 93.44 101 LEU A C 1
ATOM 833 O O . LEU A 1 101 ? -7.760 7.116 17.968 1.00 93.44 101 LEU A O 1
ATOM 837 N N . LYS A 1 102 ? -6.204 6.484 19.475 1.00 93.31 102 LYS A N 1
ATOM 838 C CA . LYS A 1 102 ? -7.013 6.738 20.674 1.00 93.31 102 LYS A CA 1
ATOM 839 C C . LYS A 1 102 ? -7.341 8.216 20.831 1.00 93.31 102 LYS A C 1
ATOM 841 O O . LYS A 1 102 ? -8.482 8.548 21.133 1.00 93.31 102 LYS A O 1
ATOM 846 N N . GLN A 1 103 ? -6.373 9.102 20.615 1.00 92.38 103 GLN A N 1
ATOM 847 C CA . GLN A 1 103 ? -6.600 10.543 20.700 1.00 92.38 103 GLN A CA 1
ATOM 848 C C . GLN A 1 103 ? -7.580 11.028 19.621 1.00 92.38 103 GLN A C 1
ATOM 850 O O . GLN A 1 103 ? -8.420 11.879 19.903 1.00 92.38 103 GLN A O 1
ATOM 855 N N . LYS A 1 104 ? -7.505 10.469 18.405 1.00 89.94 104 LYS A N 1
ATOM 856 C CA . LYS A 1 104 ? -8.382 10.841 17.281 1.00 89.94 104 LYS A CA 1
ATOM 857 C C . LYS A 1 104 ? -9.791 10.240 17.372 1.00 89.94 104 LYS A C 1
ATOM 859 O O . LYS A 1 104 ? -10.755 10.923 17.050 1.00 89.94 104 LYS A O 1
ATOM 864 N N . ASN A 1 105 ? -9.911 8.978 17.790 1.00 89.06 105 ASN A N 1
ATOM 865 C CA . ASN A 1 105 ? -11.158 8.200 17.707 1.00 89.06 105 ASN A CA 1
ATOM 866 C C . ASN A 1 105 ? -11.763 7.835 19.076 1.00 89.06 105 ASN A C 1
ATOM 868 O O . ASN A 1 105 ? -12.781 7.15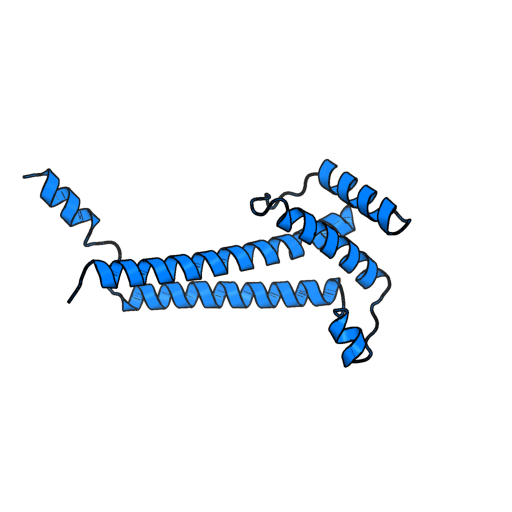0 19.139 1.00 89.06 105 ASN A O 1
ATOM 872 N N . GLY A 1 106 ? -11.126 8.230 20.180 1.00 86.00 106 GLY A N 1
ATOM 873 C CA . GLY A 1 106 ? -11.594 7.986 21.548 1.00 86.00 106 GLY A CA 1
ATOM 874 C C . GLY A 1 106 ? -11.347 6.574 22.095 1.00 86.00 106 GLY A C 1
ATOM 875 O O . GLY A 1 106 ? -11.555 6.350 23.286 1.00 86.00 106 GLY A O 1
ATOM 876 N N . THR A 1 107 ? -10.877 5.624 21.279 1.00 82.50 107 THR A N 1
ATOM 877 C CA . THR A 1 107 ? -10.643 4.226 21.687 1.00 82.50 107 THR A CA 1
ATOM 878 C C . THR A 1 107 ? -9.255 3.733 21.269 1.00 82.50 107 THR A C 1
ATOM 880 O O . THR A 1 107 ? -8.821 4.023 20.153 1.00 82.50 107 THR A O 1
ATOM 883 N N . PRO A 1 108 ? -8.519 3.024 22.150 1.00 81.69 108 PRO A N 1
ATOM 884 C CA . PRO A 1 108 ? -7.260 2.396 21.769 1.00 81.69 108 PRO A CA 1
ATOM 885 C C . PRO A 1 108 ? -7.522 1.231 20.816 1.00 81.69 108 PRO A C 1
ATOM 887 O O . PRO A 1 108 ? -8.466 0.464 21.008 1.00 81.69 108 PRO A O 1
ATOM 890 N N . TYR A 1 109 ? -6.661 1.083 19.814 1.00 91.69 109 TYR A N 1
ATOM 891 C CA . TYR A 1 109 ? -6.679 -0.080 18.932 1.00 91.69 109 TYR A CA 1
ATOM 892 C C . TYR A 1 109 ? -5.615 -1.092 19.345 1.00 91.69 109 TYR A C 1
ATOM 894 O O . TYR A 1 109 ? -4.569 -0.725 19.891 1.00 91.69 109 TYR A O 1
ATOM 902 N N . GLU A 1 110 ? -5.887 -2.368 19.088 1.00 93.50 110 GLU A N 1
ATOM 903 C CA . GLU A 1 110 ? -4.984 -3.453 19.450 1.00 93.50 110 GLU A CA 1
ATOM 904 C C . GLU A 1 110 ? -3.738 -3.437 18.561 1.00 93.50 110 GLU A C 1
ATOM 906 O O . GLU A 1 110 ? -3.791 -3.119 17.370 1.00 93.50 110 GLU A O 1
ATOM 911 N N . LEU A 1 111 ? -2.596 -3.794 19.149 1.00 94.06 111 LEU A N 1
ATOM 912 C CA . LEU A 1 111 ? -1.319 -3.798 18.433 1.00 94.06 111 LEU A CA 1
ATOM 913 C C . LEU A 1 111 ? -1.306 -4.834 17.299 1.00 94.06 111 LEU A C 1
ATOM 915 O O . LEU A 1 111 ? -0.683 -4.597 16.267 1.00 94.06 111 LEU A O 1
ATOM 919 N N . ASP A 1 112 ? -2.032 -5.944 17.461 1.00 93.94 112 ASP A N 1
ATOM 920 C CA . ASP A 1 112 ? -2.140 -6.982 16.433 1.00 93.94 112 ASP A CA 1
ATOM 921 C C . ASP A 1 112 ? -2.858 -6.468 15.177 1.00 93.94 112 ASP A C 1
ATOM 923 O O . ASP A 1 112 ? -2.378 -6.665 14.060 1.00 93.94 112 ASP A O 1
ATOM 927 N N . ASP A 1 113 ? -3.937 -5.694 15.337 1.00 94.06 113 ASP A N 1
ATOM 928 C CA . ASP A 1 113 ? -4.622 -5.069 14.201 1.00 94.06 113 ASP A CA 1
ATOM 929 C C . ASP A 1 113 ? -3.715 -4.084 13.463 1.00 94.06 113 ASP A C 1
ATOM 931 O O . ASP A 1 113 ? -3.724 -4.020 12.229 1.00 94.06 113 ASP A O 1
ATOM 935 N N . ILE A 1 114 ? -2.917 -3.316 14.211 1.00 95.69 114 ILE A N 1
ATOM 936 C CA . ILE A 1 114 ? -1.949 -2.370 13.647 1.00 95.69 114 ILE A CA 1
ATOM 937 C C . ILE A 1 114 ? -0.896 -3.129 12.840 1.00 95.69 114 ILE A C 1
ATOM 939 O O . ILE A 1 114 ? -0.641 -2.779 11.688 1.00 95.69 114 ILE A O 1
ATOM 943 N N . TRP A 1 115 ? -0.334 -4.197 13.405 1.00 95.19 115 TRP A N 1
ATOM 944 C CA . TRP A 1 115 ? 0.682 -5.018 12.754 1.00 95.19 115 TRP A CA 1
ATOM 945 C C . TRP A 1 115 ? 0.171 -5.713 11.485 1.00 95.19 115 TRP A C 1
ATOM 947 O O . TRP A 1 115 ? 0.799 -5.642 10.426 1.00 95.19 115 TRP A O 1
ATOM 957 N N . GLN A 1 116 ? -0.999 -6.347 11.555 1.00 94.25 116 GLN A N 1
ATOM 958 C CA . GLN A 1 116 ? -1.612 -7.011 10.405 1.00 94.25 116 GLN A CA 1
ATOM 959 C C . GLN A 1 116 ? -1.924 -6.022 9.273 1.00 94.25 116 GLN A C 1
ATOM 961 O O . GLN A 1 116 ? -1.697 -6.318 8.099 1.00 94.25 116 GLN A O 1
ATOM 966 N N . THR A 1 117 ? -2.414 -4.828 9.621 1.00 96.25 117 THR A N 1
ATOM 967 C CA . THR A 1 117 ? -2.701 -3.774 8.636 1.00 96.25 117 THR A CA 1
ATOM 968 C C . THR A 1 117 ? -1.407 -3.219 8.037 1.00 96.25 117 THR A C 1
ATOM 970 O O . THR A 1 117 ? -1.330 -2.996 6.827 1.00 96.25 117 THR A O 1
ATOM 973 N N . TRP A 1 118 ? -0.364 -3.060 8.857 1.00 96.81 118 TRP A N 1
ATOM 974 C CA . TRP A 1 118 ? 0.955 -2.604 8.424 1.00 96.81 118 TRP A CA 1
ATOM 975 C C . TRP A 1 118 ? 1.552 -3.469 7.328 1.00 96.81 118 TRP A C 1
ATOM 977 O O . TRP A 1 118 ? 2.039 -2.925 6.339 1.00 96.81 118 TRP A O 1
ATOM 987 N N . TYR A 1 119 ? 1.458 -4.794 7.445 1.00 95.25 119 TYR A N 1
ATOM 988 C CA . TYR A 1 119 ? 1.991 -5.696 6.429 1.00 95.25 119 TYR A CA 1
ATOM 989 C C . TYR A 1 119 ? 1.461 -5.372 5.021 1.00 95.25 119 TYR A C 1
ATOM 991 O O . TYR A 1 119 ? 2.241 -5.254 4.074 1.00 95.25 119 TYR A O 1
ATOM 999 N N . LEU A 1 120 ? 0.146 -5.172 4.875 1.00 95.94 120 LEU A N 1
ATOM 1000 C CA . LEU A 1 120 ? -0.460 -4.858 3.578 1.00 95.94 120 LEU A CA 1
ATOM 1001 C C . LEU A 1 120 ? -0.171 -3.422 3.128 1.00 95.94 120 LEU A C 1
ATOM 1003 O O . LEU A 1 120 ? 0.110 -3.199 1.948 1.00 95.94 120 LEU A O 1
ATOM 1007 N N . VAL A 1 121 ? -0.200 -2.457 4.052 1.00 97.25 121 VAL A N 1
ATOM 1008 C CA . VAL A 1 121 ? 0.097 -1.046 3.755 1.00 97.25 121 VAL A CA 1
ATOM 1009 C C . VAL A 1 121 ? 1.540 -0.877 3.282 1.00 97.25 121 VAL A C 1
ATOM 1011 O O . VAL A 1 121 ? 1.780 -0.283 2.229 1.00 97.25 121 VAL A O 1
ATOM 1014 N N . TYR A 1 122 ? 2.498 -1.462 4.001 1.00 97.12 122 TYR A N 1
ATOM 1015 C CA . TYR A 1 122 ? 3.905 -1.429 3.625 1.00 97.12 122 TYR A CA 1
ATOM 1016 C C . TYR A 1 122 ? 4.149 -2.150 2.301 1.00 97.12 122 TYR A C 1
ATOM 1018 O O . TYR A 1 122 ? 4.844 -1.631 1.432 1.00 97.12 122 TYR A O 1
ATOM 1026 N N . ARG A 1 123 ? 3.548 -3.329 2.100 1.00 96.50 123 ARG A N 1
ATOM 1027 C CA . ARG A 1 123 ? 3.693 -4.084 0.849 1.00 96.50 123 ARG A CA 1
ATOM 1028 C C . ARG A 1 123 ? 3.193 -3.285 -0.358 1.00 96.50 123 ARG A C 1
ATOM 1030 O O . ARG A 1 123 ? 3.846 -3.278 -1.400 1.00 96.50 123 ARG A O 1
ATOM 1037 N N . ARG A 1 124 ? 2.077 -2.565 -0.210 1.00 97.12 124 ARG A N 1
ATOM 1038 C CA . ARG A 1 124 ? 1.562 -1.644 -1.231 1.00 97.12 124 ARG A CA 1
ATOM 1039 C C . ARG A 1 124 ? 2.549 -0.511 -1.513 1.00 97.12 124 ARG A C 1
ATOM 1041 O O . ARG A 1 124 ? 2.824 -0.232 -2.678 1.00 97.12 124 ARG A O 1
ATOM 1048 N N . HIS A 1 125 ? 3.075 0.129 -0.467 1.00 96.81 125 HIS A N 1
ATOM 1049 C CA . HIS A 1 125 ? 4.089 1.186 -0.585 1.00 96.81 125 HIS A CA 1
ATOM 1050 C C . HIS A 1 125 ? 5.333 0.689 -1.319 1.00 96.81 125 HIS A C 1
ATOM 1052 O O . HIS A 1 125 ? 5.709 1.261 -2.337 1.00 96.81 125 HIS A O 1
ATOM 1058 N N . TYR A 1 126 ? 5.880 -0.447 -0.889 1.00 96.44 126 TYR A N 1
ATOM 1059 C CA . TYR A 1 126 ? 7.026 -1.095 -1.517 1.00 96.44 126 TYR A CA 1
ATOM 1060 C C . TYR A 1 126 ? 6.815 -1.323 -3.016 1.00 96.44 126 TYR A C 1
ATOM 1062 O O . TYR A 1 126 ? 7.664 -0.935 -3.814 1.00 96.44 126 TYR A O 1
ATOM 1070 N N . PHE A 1 127 ? 5.684 -1.913 -3.425 1.00 97.19 127 PHE A N 1
ATOM 1071 C CA . PHE A 1 127 ? 5.438 -2.164 -4.847 1.00 97.19 127 PHE A CA 1
ATOM 1072 C C . PHE A 1 127 ? 5.246 -0.882 -5.655 1.00 97.19 127 PHE A C 1
ATOM 1074 O O . PHE A 1 127 ? 5.716 -0.827 -6.788 1.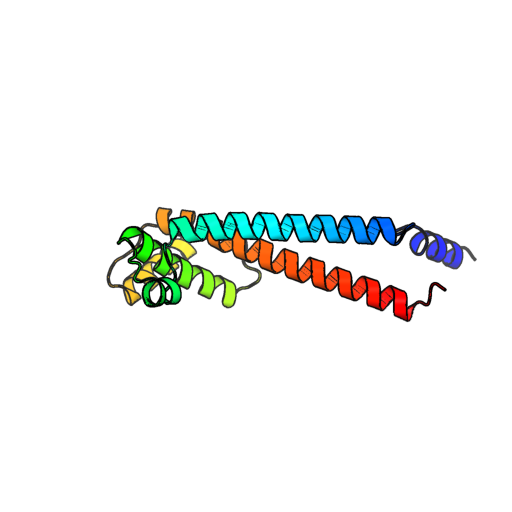00 97.19 127 PHE A O 1
ATOM 1081 N N . LYS A 1 128 ? 4.615 0.156 -5.092 1.00 96.25 128 LYS A N 1
ATOM 1082 C CA . LYS A 1 128 ? 4.522 1.466 -5.754 1.00 96.25 128 LYS A CA 1
ATOM 1083 C C . LYS A 1 128 ? 5.903 2.078 -5.975 1.00 96.25 128 LYS A C 1
ATOM 1085 O O . LYS A 1 128 ? 6.215 2.461 -7.097 1.00 96.25 128 LYS A O 1
ATOM 1090 N N . THR A 1 129 ? 6.742 2.098 -4.942 1.00 95.56 129 THR A N 1
ATOM 1091 C CA . THR A 1 129 ? 8.113 2.617 -5.032 1.00 95.56 129 THR A CA 1
ATOM 1092 C C . THR A 1 129 ? 8.966 1.789 -5.994 1.00 95.56 129 THR A C 1
ATOM 1094 O O . THR A 1 129 ? 9.691 2.341 -6.815 1.00 95.56 129 THR A O 1
ATOM 1097 N N . ALA A 1 130 ? 8.863 0.458 -5.950 1.00 95.12 130 ALA A N 1
ATOM 1098 C CA . ALA A 1 130 ? 9.576 -0.424 -6.870 1.00 95.12 130 ALA A CA 1
ATOM 1099 C C . ALA A 1 130 ? 9.145 -0.205 -8.328 1.00 95.12 130 ALA A C 1
ATOM 1101 O O . ALA A 1 130 ? 9.994 -0.198 -9.219 1.00 95.12 130 ALA A O 1
ATOM 1102 N N . LEU A 1 131 ? 7.847 0.003 -8.574 1.00 95.75 131 LEU A N 1
ATOM 1103 C CA . LEU A 1 131 ? 7.309 0.281 -9.903 1.00 95.75 131 LEU A CA 1
ATOM 1104 C C . LEU A 1 131 ? 7.803 1.630 -10.436 1.00 95.75 131 LEU A C 1
ATOM 1106 O O . LEU A 1 131 ? 8.264 1.708 -11.573 1.00 95.75 131 LEU A O 1
ATOM 1110 N N . GLU A 1 132 ? 7.764 2.671 -9.607 1.00 94.62 132 GLU A N 1
ATOM 1111 C CA . GLU A 1 132 ? 8.301 3.990 -9.947 1.00 94.62 132 GLU A CA 1
ATOM 1112 C C . GLU A 1 132 ? 9.800 3.913 -10.274 1.00 94.62 132 GLU A C 1
ATOM 1114 O O . GLU A 1 132 ? 10.246 4.415 -11.308 1.00 94.62 132 GLU A O 1
ATOM 1119 N N . ASN A 1 133 ? 10.574 3.198 -9.454 1.00 93.69 133 ASN A N 1
ATOM 1120 C CA . ASN A 1 133 ? 11.997 2.970 -9.696 1.00 93.69 133 ASN A CA 1
ATOM 1121 C C . ASN A 1 133 ? 12.244 2.209 -11.004 1.00 93.69 133 ASN A C 1
ATOM 1123 O O . ASN A 1 133 ? 13.107 2.610 -11.784 1.00 93.69 133 ASN A O 1
ATOM 1127 N N . ALA A 1 134 ? 11.477 1.153 -11.289 1.00 92.38 134 ALA A N 1
ATOM 1128 C CA . ALA A 1 134 ? 11.590 0.400 -12.539 1.00 92.38 134 ALA A CA 1
ATOM 1129 C C . ALA A 1 134 ? 11.295 1.282 -13.765 1.00 92.38 134 ALA A C 1
ATOM 1131 O O . ALA A 1 134 ? 12.031 1.249 -14.754 1.00 92.38 134 ALA A O 1
ATOM 1132 N N . GLN A 1 135 ? 10.267 2.131 -13.686 1.00 91.19 135 GLN A N 1
ATOM 1133 C CA . GLN A 1 135 ? 9.939 3.096 -14.736 1.00 91.19 135 GLN A CA 1
ATOM 1134 C C . GLN A 1 135 ? 11.040 4.150 -14.916 1.00 91.19 135 GLN A C 1
ATOM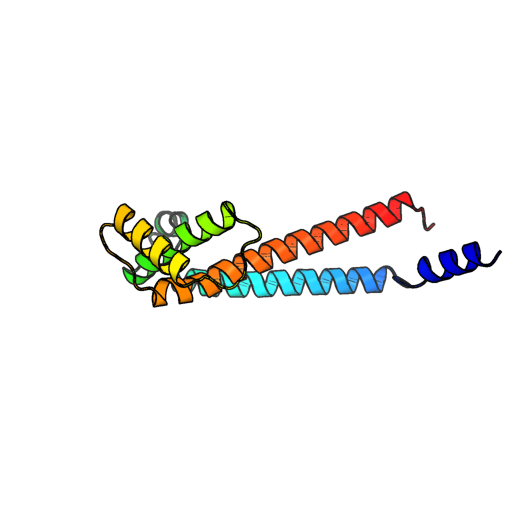 1136 O O . GLN A 1 135 ? 11.367 4.508 -16.049 1.00 91.19 135 GLN A O 1
ATOM 1141 N N . ASN A 1 136 ? 11.643 4.626 -13.825 1.00 90.38 136 ASN A N 1
ATOM 1142 C CA . ASN A 1 136 ? 12.740 5.591 -13.868 1.00 90.38 136 ASN A CA 1
ATOM 1143 C C . ASN A 1 136 ? 14.013 4.986 -14.471 1.00 90.38 136 ASN A C 1
ATOM 1145 O O . ASN A 1 136 ? 14.608 5.604 -15.353 1.00 90.38 136 ASN A O 1
ATOM 1149 N N . ILE A 1 137 ? 14.382 3.762 -14.083 1.00 88.31 137 ILE A N 1
ATOM 1150 C CA . ILE A 1 137 ? 15.505 3.022 -14.683 1.00 88.31 137 ILE A CA 1
ATOM 1151 C C . ILE A 1 137 ? 15.276 2.851 -16.186 1.00 88.31 137 ILE A C 1
ATOM 1153 O O . ILE A 1 137 ? 16.191 3.060 -16.981 1.00 88.31 137 ILE A O 1
ATOM 1157 N N . LYS A 1 138 ? 14.038 2.549 -16.596 1.00 86.06 138 LYS A N 1
ATOM 1158 C CA . LYS A 1 138 ? 13.694 2.422 -18.012 1.00 86.06 138 LYS A CA 1
ATOM 1159 C C . LYS A 1 138 ? 13.854 3.719 -18.795 1.00 86.06 138 LYS A C 1
ATOM 1161 O O . LYS A 1 138 ? 14.431 3.707 -19.879 1.00 86.06 138 LYS A O 1
ATOM 1166 N N . LYS A 1 139 ? 13.406 4.845 -18.240 1.00 87.56 139 LYS A N 1
ATOM 1167 C CA . LYS A 1 139 ? 13.626 6.169 -18.845 1.00 87.56 139 LYS A CA 1
ATOM 1168 C C . LYS A 1 139 ? 15.116 6.495 -18.957 1.00 87.56 139 LYS A C 1
ATOM 1170 O O . LYS A 1 139 ? 15.564 6.917 -20.017 1.00 87.56 139 LYS A O 1
ATOM 1175 N N . GLN A 1 140 ? 15.885 6.269 -17.890 1.00 85.06 140 GLN A N 1
ATOM 1176 C CA . GLN A 1 140 ? 17.330 6.519 -17.873 1.00 85.06 140 GLN A CA 1
ATOM 1177 C C . GLN A 1 140 ? 18.070 5.678 -18.916 1.00 85.06 140 GLN A C 1
ATOM 1179 O O . GLN A 1 140 ? 18.951 6.198 -19.595 1.00 85.06 140 GLN A O 1
ATOM 1184 N N . PHE A 1 141 ? 17.680 4.413 -19.089 1.00 83.69 141 PHE A N 1
ATOM 1185 C CA . PHE A 1 141 ? 18.247 3.550 -20.119 1.00 83.69 141 PHE A CA 1
ATOM 1186 C C . PHE A 1 141 ? 18.017 4.105 -21.531 1.00 83.69 141 PHE A C 1
ATOM 1188 O O . PHE A 1 141 ? 18.971 4.214 -22.300 1.00 83.69 141 PHE A O 1
ATOM 1195 N N . TYR A 1 142 ? 16.792 4.523 -21.868 1.00 82.94 142 TYR A N 1
ATOM 1196 C CA . TYR A 1 142 ? 16.529 5.109 -23.187 1.00 82.94 142 TYR A CA 1
ATOM 1197 C C . TYR A 1 142 ? 17.253 6.440 -23.399 1.00 82.94 142 TYR A C 1
ATOM 1199 O O . TYR A 1 142 ? 17.809 6.649 -24.473 1.00 82.94 142 TYR A O 1
ATOM 1207 N N . HIS A 1 143 ? 17.318 7.304 -22.381 1.00 83.25 143 HIS A N 1
ATOM 1208 C CA . HIS A 1 143 ? 18.095 8.544 -22.462 1.00 83.25 143 HIS A CA 1
ATOM 1209 C C . HIS A 1 143 ? 19.588 8.282 -22.688 1.00 83.25 143 HIS A C 1
ATOM 1211 O O . HIS A 1 143 ? 20.222 8.981 -23.478 1.00 83.25 143 HIS A O 1
ATOM 1217 N N . TYR A 1 144 ? 20.149 7.268 -22.025 1.00 80.25 144 TYR A N 1
ATOM 1218 C CA . TYR A 1 144 ? 21.530 6.843 -22.242 1.00 80.25 144 TYR A CA 1
ATOM 1219 C C . TYR A 1 144 ? 21.743 6.333 -23.674 1.00 80.25 144 TYR A C 1
ATOM 1221 O O . TYR A 1 144 ? 22.713 6.726 -24.316 1.00 80.25 144 TYR A O 1
ATOM 1229 N N . GLN A 1 145 ? 20.823 5.521 -24.208 1.00 76.38 145 GLN A N 1
ATOM 1230 C CA . GLN A 1 145 ? 20.899 5.044 -25.595 1.00 76.38 145 GLN A CA 1
ATOM 1231 C C . GLN A 1 145 ? 20.826 6.182 -26.622 1.00 76.38 145 GLN A C 1
ATOM 1233 O O . GLN A 1 145 ? 21.587 6.175 -27.586 1.00 76.38 145 GLN A O 1
ATOM 1238 N N . GLU A 1 146 ? 19.935 7.154 -26.418 1.00 78.69 146 GLU A N 1
ATOM 1239 C CA . GLU A 1 146 ? 19.782 8.317 -27.302 1.00 78.69 146 GLU A CA 1
ATOM 1240 C C . GLU A 1 146 ? 21.020 9.228 -27.262 1.00 78.69 146 GLU A C 1
ATOM 1242 O O . GLU A 1 146 ? 21.487 9.686 -28.302 1.00 78.69 146 GLU A O 1
ATOM 1247 N N . SER A 1 147 ? 21.596 9.435 -26.072 1.00 75.19 147 SER A N 1
ATOM 1248 C CA . SER A 1 147 ? 22.767 10.303 -25.878 1.00 75.19 147 SER A CA 1
ATOM 1249 C C . SER A 1 147 ? 24.074 9.685 -26.387 1.00 75.19 147 SER A C 1
ATOM 1251 O O . SER A 1 147 ? 24.949 10.413 -26.849 1.00 75.19 147 SER A O 1
ATOM 1253 N N . ASN A 1 148 ? 24.213 8.356 -26.313 1.00 66.56 148 ASN A N 1
ATOM 1254 C CA . ASN A 1 148 ? 25.433 7.647 -26.713 1.00 66.56 148 ASN A CA 1
ATOM 1255 C C . ASN A 1 148 ? 25.405 7.093 -28.142 1.00 66.56 148 ASN A C 1
ATOM 1257 O O . ASN A 1 148 ? 26.365 6.439 -28.536 1.00 66.56 148 ASN A O 1
ATOM 1261 N N . GLY A 1 149 ? 24.352 7.364 -28.922 1.00 54.91 149 GLY A N 1
ATOM 1262 C CA . GLY A 1 149 ? 24.354 7.160 -30.371 1.00 54.91 149 GLY A CA 1
ATOM 1263 C C . GLY A 1 149 ? 24.859 5.788 -30.821 1.00 54.91 149 GLY A C 1
ATOM 1264 O O . GLY A 1 149 ? 25.799 5.713 -31.606 1.00 54.91 149 GLY A O 1
ATOM 1265 N N . LEU A 1 150 ? 24.236 4.702 -30.357 1.00 49.34 150 LEU A N 1
ATOM 1266 C CA . LEU A 1 150 ? 24.315 3.435 -31.088 1.00 49.34 150 LEU A CA 1
ATOM 1267 C C . LEU A 1 150 ? 23.409 3.558 -32.324 1.00 49.34 150 LEU A C 1
ATOM 1269 O O . LEU A 1 150 ? 22.222 3.229 -32.262 1.00 49.34 150 LEU A O 1
ATOM 1273 N N . GLN A 1 151 ? 23.965 4.125 -33.402 1.00 41.12 151 GLN A N 1
ATOM 1274 C CA . GLN A 1 151 ? 23.513 3.853 -34.771 1.00 41.12 151 GLN A CA 1
ATOM 1275 C C . GLN A 1 151 ? 23.873 2.420 -35.158 1.00 41.12 151 GLN A C 1
ATOM 1277 O O . GLN A 1 151 ? 24.992 1.983 -34.803 1.00 41.12 151 GLN A O 1
#

InterPro domains:
  IPR045817 Dynamin-like GTPase OPA1, C-terminal [PF19434] (1-147)

Secondary structure (DSSP, 8-state):
-HHHHHHHHHHSSS-S-HHHHHHHHHHHHHHHHHHHHHHHHHHHHHH-S-HHHHHHS-----HHHHHHHHHHHHHHHHHHH-TT--S---HHHHHHHHHHHHHHHSSPPPHHHHHHHHHHHHHHHHHHHHHHHHHHHHHHHHHHHHHTT--

Foldseek 3Di:
DVVVVVVVVVVCPDDVDPVVVVVVLVVQLVVLVVQLVVLVVVLCVQLDDDPVCCVPVVDDDDPRSPVLVLLLVVLVVVCVVPVPDDLDDDPVNLVVSQVVSCVVPVHGDDSVSSNVSSNSSVSNSVSVVSSVVSVVVVVVVVVVCVVVDPD

Radius of gyration: 22.32 Å; chains: 1; bounding box: 72×20×56 Å

Organism: Schizaphis graminum (NCBI:txid13262)

Sequence (151 aa):
MLRVIQLNTLEDRCIKDKHNWDQAAQFLTSTLEHNLKVTDSSLKEMVGPSNYEKWFYWQSSTAEQTKRNNIKYELENLLHSNPNHSNLLSKDEQITISNNLKQKNGTPYELDDIWQTWYLVYRRHYFKTALENAQNIKKQFYHYQESNGLQ